Protein AF-A0A662ZC07-F1 (afdb_monomer_lite)

Sequence (65 aa):
MFLFYLKPIINGTVNYYIEAQTRDQIRTDVIIDYFGWQYIIELKIWRGDRYNQEGEKQICEYLDY

Radius of gyration: 13.16 Å; chains: 1; bounding box: 24×30×31 Å

Secondary structure (DSSP, 8-state):
-THHHHHHHHTTT-EEEEEEEPTTS-EEEEEEEETTEEEEE-------HHHHHHHHHHHHHHH--

Foldseek 3Di:
DVVVVCCVVCPDAKDKDAQDQDPVRDTAGMWIDHPNDIDTDHDDDDDDDVVVVVVVVVVVVVVVD

Organism: NCBI:txid83771

Structure (mmCIF, N/CA/C/O backbone):
data_AF-A0A662ZC07-F1
#
_entry.id   AF-A0A662ZC07-F1
#
loop_
_atom_site.group_PDB
_atom_site.id
_atom_site.type_symbol
_atom_site.label_atom_id
_atom_site.label_alt_id
_atom_site.label_comp_id
_atom_site.label_asym_id
_atom_site.label_entity_id
_atom_site.label_seq_id
_atom_site.pdbx_PDB_ins_code
_atom_site.Cartn_x
_atom_site.Cartn_y
_atom_site.Cartn_z
_atom_site.occupancy
_atom_site.B_iso_or_equiv
_atom_site.auth_seq_id
_atom_site.auth_comp_id
_atom_site.auth_asym_id
_atom_site.auth_atom_id
_atom_site.pdbx_PDB_model_num
ATOM 1 N N . MET A 1 1 ? 2.946 12.647 -2.614 1.00 66.50 1 MET A N 1
ATOM 2 C CA . MET A 1 1 ? 1.828 13.415 -3.220 1.00 66.50 1 MET A CA 1
ATOM 3 C C . MET A 1 1 ? 0.526 12.609 -3.261 1.00 66.50 1 MET A C 1
ATOM 5 O O . MET A 1 1 ? -0.497 13.159 -2.892 1.00 66.50 1 MET A O 1
ATOM 9 N N . PHE A 1 2 ? 0.552 11.315 -3.614 1.00 75.81 2 PHE A N 1
ATOM 10 C CA . PHE A 1 2 ? -0.634 10.440 -3.694 1.00 75.81 2 PHE A CA 1
ATOM 11 C C . PHE A 1 2 ? -1.506 10.390 -2.420 1.00 75.81 2 PHE A C 1
ATOM 13 O O . PHE A 1 2 ? -2.719 10.549 -2.491 1.00 75.81 2 PHE A O 1
ATOM 20 N N . LEU A 1 3 ? -0.892 10.277 -1.239 1.00 73.31 3 LEU A N 1
ATOM 21 C CA . LEU A 1 3 ? -1.603 10.186 0.047 1.00 73.31 3 LEU A CA 1
ATOM 22 C C . LEU A 1 3 ? -2.535 11.373 0.357 1.00 73.31 3 LEU A C 1
ATOM 24 O O . LEU A 1 3 ? -3.496 11.223 1.109 1.00 73.31 3 LEU A O 1
ATOM 28 N N . PHE A 1 4 ? -2.291 12.550 -0.228 1.00 78.12 4 PHE A N 1
ATOM 29 C CA . PHE A 1 4 ? -3.181 13.700 -0.057 1.00 78.12 4 PHE A CA 1
ATOM 30 C C . PHE A 1 4 ? -4.555 13.489 -0.696 1.00 78.12 4 PHE A C 1
ATOM 32 O O . PHE A 1 4 ? -5.518 14.082 -0.225 1.00 78.12 4 PHE A O 1
ATOM 39 N N . TYR A 1 5 ? -4.661 12.627 -1.710 1.00 78.06 5 TYR A N 1
ATOM 40 C CA . TYR A 1 5 ? -5.942 12.260 -2.317 1.00 78.06 5 TYR A CA 1
ATOM 41 C C . TYR A 1 5 ? -6.717 11.243 -1.473 1.00 78.06 5 TYR A C 1
ATOM 43 O O . TYR A 1 5 ? -7.942 11.224 -1.519 1.00 78.06 5 TYR A O 1
ATOM 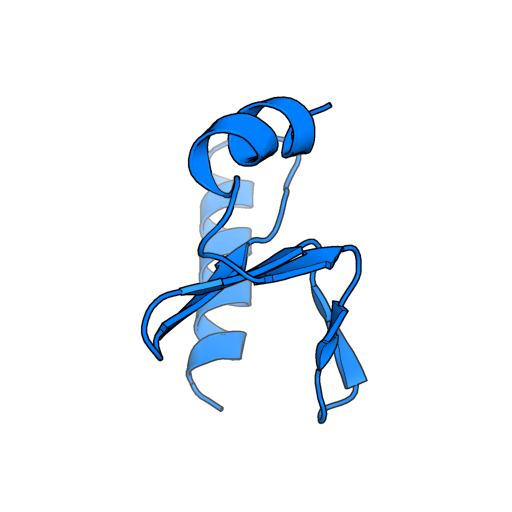51 N N . LEU A 1 6 ? -6.020 10.436 -0.666 1.00 74.31 6 LEU A N 1
ATOM 52 C CA . LEU A 1 6 ? -6.645 9.477 0.249 1.00 74.31 6 LEU A CA 1
ATOM 53 C C . LEU A 1 6 ? -7.114 10.131 1.554 1.00 74.31 6 LEU A C 1
ATOM 55 O O . LEU A 1 6 ? -8.144 9.747 2.101 1.00 74.31 6 LEU A O 1
ATOM 59 N N . LYS A 1 7 ? -6.402 11.158 2.034 1.00 74.50 7 LYS A N 1
ATOM 60 C CA . LYS A 1 7 ? -6.716 11.870 3.287 1.00 74.50 7 LYS A CA 1
ATOM 61 C C . LYS A 1 7 ? -8.189 12.300 3.438 1.00 74.50 7 LYS A C 1
ATOM 63 O O . LYS A 1 7 ? -8.740 12.073 4.512 1.00 74.50 7 LYS A O 1
ATOM 68 N N . PRO A 1 8 ? -8.850 12.888 2.422 1.00 73.88 8 PRO A N 1
ATOM 69 C CA . PRO A 1 8 ? -10.261 13.265 2.520 1.00 73.88 8 PRO A CA 1
ATOM 70 C C . PRO A 1 8 ? -11.218 12.071 2.637 1.00 73.88 8 PRO A C 1
ATOM 72 O O . PRO A 1 8 ? -12.254 12.204 3.275 1.00 73.88 8 PRO A O 1
ATOM 75 N N . ILE A 1 9 ? -10.874 10.922 2.044 1.00 68.75 9 ILE A N 1
ATOM 76 C CA . ILE A 1 9 ? -11.693 9.695 2.040 1.00 68.75 9 ILE A CA 1
ATOM 77 C C . ILE A 1 9 ? -11.555 8.953 3.377 1.00 68.75 9 ILE A C 1
ATOM 79 O O . ILE A 1 9 ? -12.515 8.401 3.901 1.00 68.75 9 ILE A O 1
ATOM 83 N N . ILE A 1 10 ? -10.347 8.970 3.939 1.00 70.00 10 ILE A N 1
ATOM 84 C CA . ILE A 1 10 ? -9.980 8.291 5.188 1.00 70.00 10 ILE A CA 1
ATOM 85 C C . ILE A 1 10 ? -10.487 9.048 6.431 1.00 70.00 10 ILE A C 1
ATOM 87 O O . ILE A 1 10 ? -10.622 8.463 7.506 1.00 70.00 10 ILE A O 1
ATOM 91 N N . ASN A 1 11 ? -10.777 10.346 6.306 1.00 60.78 11 ASN A N 1
ATOM 92 C CA . ASN A 1 11 ? -11.029 11.242 7.434 1.00 60.78 11 ASN A CA 1
ATOM 93 C C . ASN A 1 11 ? -12.170 10.766 8.363 1.00 60.78 11 ASN A C 1
ATOM 95 O O . ASN A 1 11 ? -13.350 10.952 8.077 1.00 60.78 11 ASN A O 1
ATOM 99 N N . GLY A 1 12 ? -11.788 10.223 9.526 1.00 60.59 12 GLY A N 1
ATOM 100 C CA . GLY A 1 12 ? -12.632 10.070 10.718 1.00 60.59 12 GLY A CA 1
ATOM 101 C C . GLY A 1 12 ? -13.069 8.645 11.075 1.00 60.59 12 GLY A C 1
ATOM 102 O O . GLY A 1 12 ? -13.449 8.417 12.220 1.00 60.59 12 GLY A O 1
ATOM 103 N N . THR A 1 13 ? -12.994 7.682 10.152 1.00 67.88 13 THR A N 1
ATOM 104 C CA . THR A 1 13 ? -13.451 6.290 10.393 1.00 67.88 13 THR A CA 1
ATOM 105 C C . THR A 1 13 ? -12.362 5.246 10.143 1.00 67.88 13 THR A C 1
ATOM 107 O O . THR A 1 13 ? -12.505 4.096 10.547 1.00 67.88 13 THR A O 1
ATOM 110 N N . VAL A 1 14 ? -11.274 5.632 9.477 1.00 73.56 14 VAL A N 1
ATOM 111 C CA . VAL A 1 14 ? -10.329 4.704 8.853 1.00 73.56 14 VAL A CA 1
ATOM 112 C C . VAL A 1 14 ? -8.930 4.922 9.422 1.00 73.56 14 VAL A C 1
ATOM 114 O O . VAL A 1 14 ? -8.464 6.061 9.489 1.00 73.56 14 VAL A O 1
ATOM 117 N N . ASN A 1 15 ? -8.247 3.843 9.804 1.00 79.81 15 ASN A N 1
ATOM 118 C CA . ASN A 1 15 ? -6.839 3.896 10.203 1.00 79.81 15 ASN A CA 1
ATOM 119 C C . ASN A 1 15 ? -5.957 3.589 8.991 1.00 79.81 15 ASN A C 1
ATOM 121 O O . ASN A 1 15 ? -6.305 2.739 8.174 1.00 79.81 15 ASN A O 1
ATOM 125 N N . TYR A 1 16 ? -4.820 4.275 8.862 1.00 81.06 16 TYR A N 1
ATOM 126 C CA . TYR A 1 16 ? -3.851 3.976 7.809 1.00 81.06 16 TYR A CA 1
ATOM 127 C C . TYR A 1 16 ? -2.412 4.102 8.302 1.00 81.06 16 TYR A C 1
ATOM 129 O O . TYR A 1 16 ? -2.107 4.912 9.180 1.00 81.06 16 TYR A O 1
ATOM 137 N N . TYR A 1 17 ? -1.532 3.316 7.692 1.00 82.25 17 TYR A N 1
ATOM 138 C CA . TYR A 1 17 ? -0.112 3.224 8.008 1.00 82.25 17 TYR A CA 1
ATOM 139 C C . TYR A 1 17 ? 0.686 3.460 6.730 1.00 82.25 17 TYR A C 1
ATOM 141 O O . TYR A 1 17 ? 0.342 2.911 5.688 1.00 82.25 17 TYR A O 1
ATOM 149 N N . ILE A 1 18 ? 1.728 4.287 6.800 1.00 81.00 18 ILE A N 1
ATOM 150 C CA . ILE A 1 18 ? 2.642 4.560 5.683 1.00 81.00 18 ILE A CA 1
ATOM 151 C C . ILE A 1 18 ? 3.942 3.802 5.950 1.00 81.00 18 ILE A C 1
ATOM 153 O O . ILE A 1 18 ? 4.391 3.780 7.096 1.00 81.00 18 ILE A O 1
ATOM 157 N N . GLU A 1 19 ? 4.536 3.212 4.911 1.00 75.62 19 GLU A N 1
ATOM 158 C CA . GLU A 1 19 ? 5.726 2.352 5.000 1.00 75.62 19 GLU A CA 1
ATOM 159 C C . GLU A 1 19 ? 5.557 1.238 6.041 1.00 75.62 19 GLU A C 1
ATOM 161 O O . GLU A 1 19 ? 6.447 0.956 6.847 1.00 75.62 19 GLU A O 1
ATOM 166 N N . ALA A 1 20 ? 4.372 0.634 6.058 1.00 71.00 20 ALA A N 1
ATOM 167 C CA . ALA A 1 20 ? 4.018 -0.346 7.060 1.00 71.00 20 ALA A CA 1
ATOM 168 C C . ALA A 1 20 ? 4.874 -1.606 6.891 1.00 71.00 20 ALA A C 1
ATOM 170 O O . ALA A 1 20 ? 4.970 -2.173 5.801 1.00 71.00 20 ALA A O 1
ATOM 171 N N . GLN A 1 21 ? 5.481 -2.048 7.990 1.00 69.94 21 GLN A N 1
ATOM 172 C CA . GLN A 1 21 ? 6.128 -3.347 8.069 1.00 69.94 21 GLN A CA 1
ATOM 173 C C . GLN A 1 21 ? 5.126 -4.341 8.658 1.00 69.94 21 GLN A C 1
ATOM 175 O O . GLN A 1 21 ? 4.649 -4.154 9.781 1.00 69.94 21 GLN A O 1
ATOM 180 N N . THR A 1 22 ? 4.767 -5.371 7.895 1.00 66.56 22 THR A N 1
ATOM 181 C CA . THR A 1 22 ? 3.869 -6.427 8.370 1.00 66.56 22 THR A CA 1
ATOM 182 C C . THR A 1 22 ? 4.576 -7.313 9.400 1.00 66.56 22 THR A C 1
ATOM 184 O O . THR A 1 22 ? 5.796 -7.238 9.588 1.00 66.56 22 THR A O 1
ATOM 187 N N . ARG A 1 23 ? 3.812 -8.173 10.089 1.00 65.62 23 ARG A N 1
ATOM 188 C CA . ARG A 1 23 ? 4.364 -9.143 11.057 1.00 65.62 23 ARG A CA 1
ATOM 189 C C . ARG A 1 23 ? 5.438 -10.041 10.437 1.00 65.62 23 ARG A C 1
ATOM 191 O O . ARG A 1 23 ? 6.374 -10.421 11.135 1.00 65.62 23 ARG A O 1
ATOM 198 N N . ASP A 1 24 ? 5.352 -10.270 9.132 1.00 67.75 24 ASP A N 1
ATOM 199 C CA . ASP A 1 24 ? 6.281 -11.094 8.357 1.00 67.75 24 ASP A CA 1
ATOM 200 C C . ASP A 1 24 ? 7.490 -10.303 7.826 1.00 67.75 24 ASP A C 1
ATOM 202 O O . ASP A 1 24 ? 8.208 -10.758 6.942 1.00 67.75 24 ASP A O 1
ATOM 206 N N . GLN A 1 25 ? 7.739 -9.109 8.380 1.00 65.31 25 GLN A N 1
ATOM 207 C CA . GLN A 1 25 ? 8.832 -8.194 8.023 1.00 65.31 25 GLN A CA 1
ATOM 208 C C . GLN A 1 25 ? 8.780 -7.650 6.589 1.00 65.31 25 GLN A C 1
ATOM 210 O O . GLN A 1 25 ? 9.737 -7.014 6.140 1.00 65.31 25 GLN A O 1
ATOM 215 N N . ILE A 1 26 ? 7.660 -7.831 5.894 1.00 67.88 26 ILE A N 1
ATOM 216 C CA . ILE A 1 26 ? 7.446 -7.331 4.538 1.00 67.88 26 ILE A CA 1
ATOM 217 C C . ILE A 1 26 ? 7.052 -5.855 4.626 1.00 67.88 26 ILE A C 1
ATOM 219 O O . ILE A 1 26 ? 6.175 -5.479 5.402 1.00 67.88 26 ILE A O 1
ATOM 223 N N . ARG A 1 27 ? 7.727 -5.002 3.853 1.00 75.50 27 ARG A N 1
ATOM 224 C CA . ARG A 1 27 ? 7.457 -3.560 3.797 1.00 75.50 27 ARG A CA 1
ATOM 225 C C . ARG A 1 27 ? 6.508 -3.272 2.640 1.00 75.50 27 ARG A C 1
ATOM 227 O O . ARG A 1 27 ? 6.819 -3.645 1.515 1.00 75.50 27 ARG A O 1
ATOM 234 N N . THR A 1 28 ? 5.405 -2.586 2.915 1.00 80.44 28 THR A N 1
ATOM 235 C CA . THR A 1 28 ? 4.494 -2.062 1.88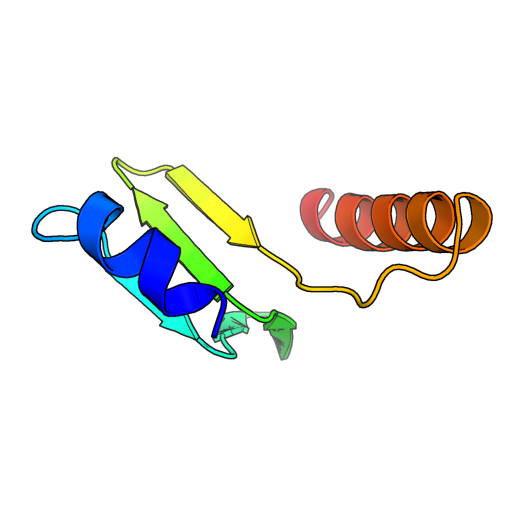7 1.00 80.44 28 THR A CA 1
ATOM 236 C C . THR A 1 28 ? 4.328 -0.558 2.039 1.00 80.44 28 THR A C 1
ATOM 238 O O . THR A 1 28 ? 4.553 -0.000 3.119 1.00 80.44 28 THR A O 1
ATOM 241 N N . ASP A 1 29 ? 3.940 0.114 0.961 1.00 84.12 29 ASP A N 1
ATOM 242 C CA . ASP A 1 29 ? 3.851 1.570 0.957 1.00 84.12 29 ASP A CA 1
ATOM 243 C C . ASP A 1 29 ? 2.722 2.091 1.851 1.00 84.12 29 ASP A C 1
ATOM 245 O O . ASP A 1 29 ? 2.936 3.043 2.607 1.00 84.12 29 ASP A O 1
ATOM 249 N N . VAL A 1 30 ? 1.522 1.499 1.783 1.00 86.25 30 VAL A N 1
ATOM 250 C CA . VAL A 1 30 ? 0.366 1.944 2.575 1.00 86.25 30 VAL A CA 1
ATOM 251 C C . VAL A 1 30 ? -0.540 0.772 2.957 1.00 86.25 30 VAL A C 1
ATOM 253 O O . VAL A 1 30 ? -0.898 -0.048 2.117 1.00 86.25 30 VAL A O 1
ATOM 256 N N . ILE A 1 31 ? -0.990 0.747 4.211 1.00 85.69 31 ILE A N 1
ATOM 257 C CA . ILE A 1 31 ? -2.075 -0.128 4.680 1.00 85.69 31 ILE A CA 1
ATOM 258 C C . ILE A 1 31 ? -3.251 0.736 5.121 1.00 85.69 31 ILE A C 1
ATOM 260 O O . ILE A 1 31 ? -3.045 1.748 5.790 1.00 85.69 31 ILE A O 1
ATOM 264 N N . ILE A 1 32 ? -4.472 0.337 4.764 1.00 85.94 32 ILE A N 1
ATOM 265 C CA . ILE A 1 32 ? -5.719 0.976 5.191 1.00 85.94 32 ILE A CA 1
ATOM 266 C C . ILE A 1 32 ? -6.612 -0.067 5.868 1.00 85.94 32 ILE A C 1
ATOM 268 O O . ILE A 1 32 ? -7.018 -1.032 5.225 1.00 85.94 32 ILE A O 1
ATOM 272 N N . ASP A 1 33 ? -6.974 0.161 7.130 1.00 86.31 33 ASP A N 1
ATOM 273 C CA . ASP A 1 33 ? -7.948 -0.654 7.859 1.00 86.31 33 ASP A CA 1
ATOM 274 C C . ASP A 1 33 ? -9.310 0.051 7.883 1.00 86.31 33 ASP A C 1
ATOM 276 O O . ASP A 1 33 ? -9.469 1.128 8.470 1.00 86.31 33 ASP A O 1
ATOM 280 N N . TYR A 1 34 ? -10.314 -0.573 7.264 1.00 85.19 34 TYR A N 1
ATOM 281 C CA . TYR A 1 34 ? -11.665 -0.033 7.124 1.00 85.19 34 TYR A CA 1
ATOM 282 C C . TYR A 1 34 ? -12.732 -1.104 7.360 1.00 85.19 34 TYR A C 1
ATOM 284 O O . TYR A 1 3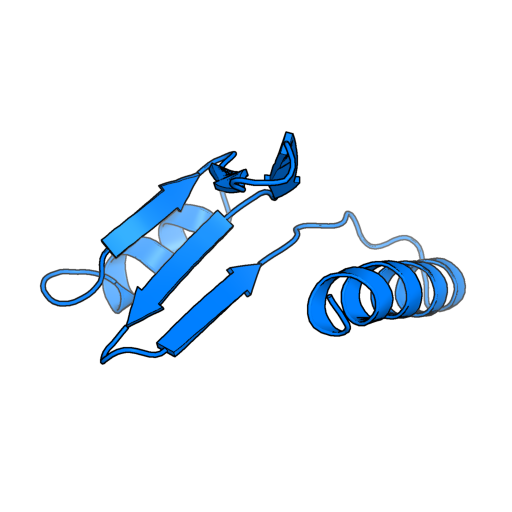4 ? -12.818 -2.077 6.617 1.00 85.19 34 TYR A O 1
ATOM 292 N N . PHE A 1 35 ? -13.573 -0.924 8.385 1.00 85.44 35 PHE A N 1
ATOM 293 C CA . PHE A 1 35 ? -14.672 -1.849 8.722 1.00 85.44 35 PHE A CA 1
ATOM 294 C C . PHE A 1 35 ? -14.265 -3.338 8.780 1.00 85.44 35 PHE A C 1
ATOM 296 O O . PHE A 1 35 ? -15.002 -4.212 8.332 1.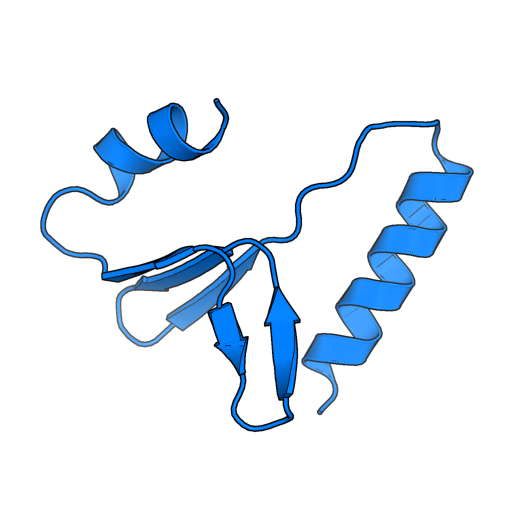00 85.44 35 PHE A O 1
ATOM 303 N N . GLY A 1 36 ? -13.087 -3.635 9.337 1.00 84.38 36 GLY A N 1
ATOM 304 C CA . GLY A 1 36 ? -12.575 -5.007 9.457 1.00 84.38 36 GLY A CA 1
ATOM 305 C C . GLY A 1 36 ? -11.922 -5.562 8.188 1.00 84.38 36 GLY A C 1
ATOM 306 O O . GLY A 1 36 ? -11.438 -6.689 8.211 1.00 84.38 36 GLY A O 1
ATOM 307 N N . TRP A 1 37 ? -11.868 -4.775 7.113 1.00 84.25 37 TRP A N 1
ATOM 308 C CA . TRP A 1 37 ? -11.128 -5.088 5.897 1.00 84.25 37 TRP A CA 1
ATOM 309 C C . TRP A 1 37 ? -9.801 -4.344 5.883 1.00 84.25 37 TRP A C 1
ATOM 311 O O . TRP A 1 37 ? -9.756 -3.145 6.168 1.00 84.25 37 TRP A O 1
ATOM 321 N N . GLN A 1 38 ? -8.742 -5.055 5.510 1.00 85.50 38 GLN A N 1
ATOM 322 C CA . GLN A 1 38 ? -7.427 -4.478 5.292 1.00 85.50 38 GLN A CA 1
ATOM 323 C C . GLN A 1 38 ? -7.167 -4.351 3.793 1.00 85.50 38 GLN A C 1
ATOM 325 O O . GLN A 1 38 ? -7.305 -5.315 3.044 1.00 85.50 38 GLN A O 1
ATOM 330 N N . TYR A 1 39 ? -6.779 -3.156 3.366 1.00 84.69 39 TYR A N 1
ATOM 331 C CA . TYR A 1 39 ? -6.368 -2.872 1.999 1.00 84.69 39 TYR A CA 1
ATOM 332 C C . TYR A 1 39 ? -4.873 -2.578 1.995 1.00 84.69 39 TYR A C 1
ATOM 334 O O . TYR A 1 39 ? -4.416 -1.652 2.669 1.00 84.69 39 TYR A O 1
ATOM 342 N N . ILE A 1 40 ? -4.125 -3.362 1.223 1.00 83.44 40 ILE A N 1
ATOM 343 C CA . ILE A 1 40 ? -2.690 -3.184 1.007 1.00 83.44 40 ILE A CA 1
ATOM 344 C C . ILE A 1 40 ? -2.513 -2.438 -0.313 1.00 83.44 40 ILE A C 1
ATOM 346 O O . ILE A 1 40 ? -3.061 -2.842 -1.339 1.00 83.44 40 ILE A O 1
ATOM 350 N N . ILE A 1 41 ? -1.789 -1.323 -0.283 1.00 84.06 41 ILE A N 1
ATOM 351 C CA . ILE A 1 41 ? -1.565 -0.465 -1.445 1.00 84.06 41 ILE A CA 1
ATOM 352 C C . ILE A 1 41 ? -0.063 -0.324 -1.660 1.00 84.06 41 ILE A C 1
ATOM 354 O O . ILE A 1 41 ? 0.655 0.186 -0.801 1.00 84.06 41 ILE A O 1
ATOM 358 N N . GLU A 1 42 ? 0.371 -0.695 -2.859 1.00 84.62 42 GLU A N 1
ATOM 359 C CA . GLU A 1 42 ? 1.745 -0.568 -3.330 1.00 84.62 42 GLU A CA 1
ATOM 360 C C . GLU A 1 42 ? 1.798 0.446 -4.484 1.00 84.62 42 GLU A C 1
ATOM 362 O O . GLU A 1 42 ? 1.003 0.387 -5.426 1.00 84.62 42 GLU A O 1
ATOM 367 N N . LEU A 1 43 ? 2.731 1.394 -4.430 1.00 85.75 43 LEU A N 1
ATOM 368 C CA . LEU A 1 43 ? 2.885 2.455 -5.418 1.00 85.75 43 LEU A CA 1
ATOM 369 C C . LEU A 1 43 ? 4.053 2.145 -6.353 1.00 85.75 43 LEU A C 1
ATOM 371 O O . LEU A 1 43 ? 5.214 2.081 -5.955 1.00 85.75 43 LEU A O 1
ATOM 375 N N . LYS A 1 44 ? 3.765 2.035 -7.652 1.00 83.19 44 LYS A N 1
ATOM 376 C CA . LYS A 1 44 ? 4.789 1.851 -8.687 1.00 83.19 44 LYS A CA 1
ATOM 377 C C . LYS A 1 44 ? 4.792 3.016 -9.672 1.00 83.19 44 LYS A C 1
ATOM 379 O O . LYS A 1 44 ? 3.754 3.573 -10.025 1.00 83.19 44 LYS A O 1
ATOM 384 N N . ILE A 1 45 ? 5.983 3.369 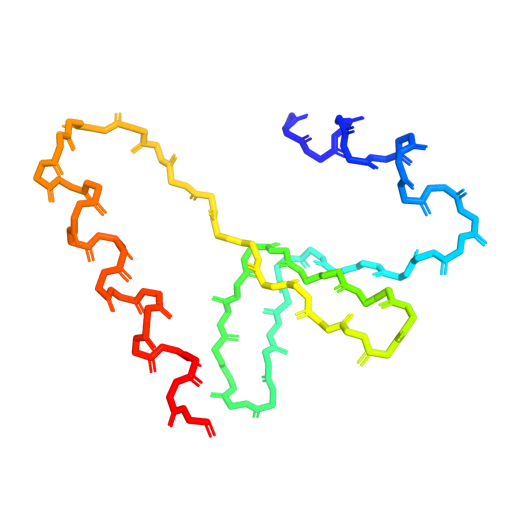-10.153 1.00 86.75 45 ILE A N 1
ATOM 385 C CA . ILE A 1 45 ? 6.125 4.261 -11.308 1.00 86.75 45 ILE A CA 1
ATOM 386 C C . ILE A 1 45 ? 5.760 3.460 -12.555 1.00 86.75 45 ILE A C 1
ATOM 388 O O . ILE A 1 45 ? 6.348 2.408 -12.806 1.00 86.75 45 ILE A O 1
ATOM 392 N N . TRP A 1 46 ? 4.833 3.980 -13.356 1.00 90.06 46 TRP A N 1
ATOM 393 C CA . TRP A 1 46 ? 4.452 3.346 -14.612 1.00 90.06 46 TRP A CA 1
ATOM 394 C C . TRP A 1 46 ? 5.629 3.278 -15.596 1.00 90.06 46 TRP A C 1
ATOM 396 O O . T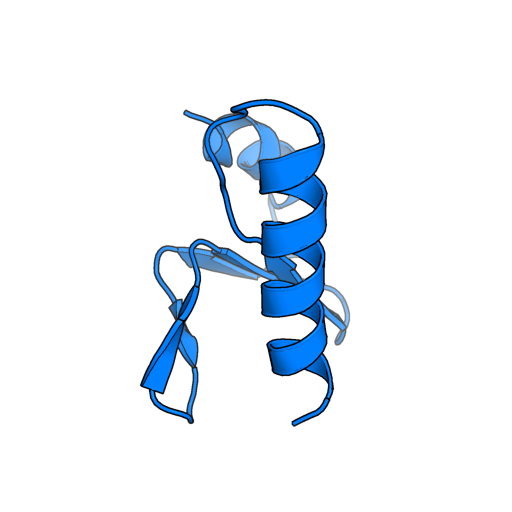RP A 1 46 ? 6.273 4.291 -15.879 1.00 90.06 46 TRP A O 1
ATOM 406 N N . ARG A 1 47 ? 5.896 2.084 -16.138 1.00 92.19 47 ARG A N 1
ATOM 407 C CA . ARG A 1 47 ? 6.970 1.825 -17.119 1.00 92.19 47 ARG A CA 1
ATOM 408 C C . ARG A 1 47 ? 6.512 0.995 -18.327 1.00 92.19 47 ARG A C 1
ATOM 410 O O . ARG A 1 47 ? 7.345 0.504 -19.082 1.00 92.19 47 ARG A O 1
ATOM 417 N N . GLY A 1 48 ? 5.201 0.861 -18.523 1.00 95.31 48 GLY A N 1
ATOM 418 C CA . GLY A 1 48 ? 4.596 0.052 -19.581 1.00 95.31 48 GLY A CA 1
ATOM 419 C C . GLY A 1 48 ? 4.058 -1.291 -19.088 1.00 95.31 48 GLY A C 1
ATOM 420 O O . GLY A 1 48 ? 4.367 -1.742 -17.983 1.00 95.31 48 GLY A O 1
ATOM 421 N N . ASP A 1 49 ? 3.267 -1.937 -19.941 1.00 93.25 49 ASP A N 1
ATOM 422 C CA . ASP A 1 49 ? 2.398 -3.061 -19.564 1.00 93.25 49 ASP A CA 1
ATOM 423 C C . ASP A 1 49 ? 3.150 -4.269 -19.011 1.00 93.25 49 ASP A C 1
ATOM 425 O O . ASP A 1 49 ? 2.678 -4.930 -18.089 1.00 93.25 49 ASP A O 1
ATOM 429 N N . ARG A 1 50 ? 4.357 -4.535 -19.523 1.00 93.06 50 ARG A N 1
ATOM 430 C CA . ARG A 1 50 ? 5.199 -5.626 -19.020 1.00 93.06 50 ARG A CA 1
ATOM 431 C C . ARG A 1 50 ? 5.535 -5.445 -17.537 1.00 93.06 50 ARG A C 1
ATOM 433 O O . ARG A 1 50 ? 5.387 -6.382 -16.762 1.00 93.06 50 ARG A O 1
ATOM 440 N N . TYR A 1 51 ? 5.954 -4.241 -17.150 1.00 88.12 51 TYR A N 1
ATOM 441 C CA . TYR A 1 51 ? 6.282 -3.935 -15.757 1.00 88.12 51 TYR A CA 1
ATOM 442 C C . TYR A 1 51 ? 5.039 -3.944 -14.866 1.00 88.12 51 TYR A C 1
ATOM 444 O O . TYR A 1 51 ? 5.140 -4.290 -13.693 1.00 88.12 51 TYR A O 1
ATOM 452 N N . ASN A 1 52 ? 3.871 -3.603 -15.417 1.00 88.94 52 ASN A N 1
ATOM 453 C CA . ASN A 1 52 ? 2.611 -3.707 -14.690 1.00 88.94 52 ASN A CA 1
ATOM 454 C C . ASN A 1 52 ? 2.255 -5.164 -14.377 1.00 88.94 52 ASN A C 1
ATOM 456 O O . ASN A 1 52 ? 2.013 -5.494 -13.224 1.00 88.94 52 ASN A O 1
ATOM 460 N N . GLN A 1 53 ? 2.310 -6.048 -15.378 1.00 90.44 53 GLN A N 1
ATOM 461 C CA . GLN A 1 53 ? 2.023 -7.477 -15.198 1.00 90.44 53 GLN A CA 1
ATOM 462 C C . GLN A 1 53 ? 3.004 -8.157 -14.233 1.00 90.44 53 GLN A C 1
ATOM 464 O O . GLN A 1 53 ? 2.613 -9.022 -13.453 1.00 90.44 53 GLN A O 1
ATOM 469 N N . GLU A 1 54 ? 4.287 -7.788 -14.287 1.00 88.62 54 GLU A N 1
ATOM 470 C CA . GLU A 1 54 ? 5.290 -8.269 -13.327 1.00 88.62 54 GLU A CA 1
ATOM 471 C C . GLU A 1 54 ? 4.986 -7.761 -11.904 1.00 88.62 54 GLU A C 1
ATOM 473 O O . GLU A 1 54 ? 5.089 -8.527 -10.948 1.00 88.62 54 GLU A O 1
ATOM 478 N N . GLY A 1 55 ? 4.543 -6.507 -11.761 1.00 85.44 55 GLY A N 1
ATOM 479 C CA . GLY A 1 55 ? 4.122 -5.938 -10.478 1.00 85.44 55 GLY A CA 1
ATOM 480 C C . GLY A 1 55 ? 2.864 -6.590 -9.897 1.00 85.44 55 GLY A C 1
ATOM 481 O O . GLY A 1 55 ? 2.828 -6.880 -8.706 1.00 85.44 55 GLY A O 1
ATOM 482 N N . GLU A 1 56 ? 1.857 -6.873 -10.725 1.00 86.12 56 GLU A N 1
ATOM 483 C CA . GLU A 1 56 ? 0.630 -7.566 -10.307 1.00 86.12 56 GLU A CA 1
ATOM 484 C C . GLU A 1 56 ? 0.935 -8.962 -9.756 1.00 86.12 56 GLU A C 1
ATOM 486 O O . GLU A 1 56 ? 0.440 -9.320 -8.691 1.00 86.12 56 GLU A O 1
ATOM 491 N N . LYS A 1 57 ? 1.817 -9.719 -10.423 1.00 85.94 57 LYS A N 1
ATOM 492 C CA . LYS A 1 57 ? 2.256 -11.040 -9.944 1.00 85.94 57 LYS A CA 1
ATOM 493 C C . LYS A 1 57 ? 2.923 -10.964 -8.575 1.00 85.94 57 LYS A C 1
ATOM 495 O O . LYS A 1 57 ? 2.572 -11.741 -7.696 1.00 85.94 57 LYS A O 1
ATOM 500 N N . GLN A 1 58 ? 3.828 -10.002 -8.391 1.00 78.88 58 GLN A N 1
ATOM 501 C CA . GLN A 1 58 ? 4.490 -9.784 -7.107 1.00 78.88 58 GLN A CA 1
ATOM 502 C C . GLN A 1 58 ? 3.475 -9.489 -5.990 1.00 78.88 58 GLN A C 1
ATOM 504 O O . GLN A 1 58 ? 3.650 -9.950 -4.869 1.00 78.88 58 GLN A O 1
ATOM 509 N N . ILE A 1 59 ? 2.411 -8.734 -6.288 1.00 77.50 59 ILE A N 1
ATOM 510 C CA . ILE A 1 59 ? 1.369 -8.404 -5.307 1.00 77.50 59 ILE A CA 1
ATOM 511 C C . ILE A 1 59 ? 0.489 -9.611 -4.977 1.00 77.50 59 ILE A C 1
ATOM 513 O O . ILE A 1 59 ? 0.162 -9.815 -3.812 1.00 77.50 59 ILE A O 1
ATOM 517 N N . CYS A 1 60 ? 0.127 -10.426 -5.969 1.00 79.38 60 CYS A N 1
ATOM 518 C CA . CYS A 1 60 ? -0.650 -11.644 -5.734 1.00 79.38 60 CYS A CA 1
ATOM 519 C C . CYS A 1 60 ? 0.076 -12.615 -4.795 1.00 79.38 60 CYS A C 1
ATOM 521 O O . CYS A 1 60 ? -0.548 -13.132 -3.875 1.00 79.38 60 CYS A O 1
ATOM 523 N N . GLU A 1 61 ? 1.392 -12.777 -4.952 1.00 74.44 61 GLU A N 1
ATOM 524 C CA . GLU A 1 61 ? 2.207 -13.613 -4.059 1.00 74.44 61 GLU A CA 1
ATOM 525 C C . GLU A 1 61 ? 2.159 -13.152 -2.587 1.00 74.44 61 GLU A C 1
ATOM 527 O O . GLU A 1 61 ? 2.327 -13.973 -1.690 1.00 74.44 61 GLU A O 1
ATOM 532 N N . TYR A 1 62 ? 1.889 -11.867 -2.313 1.00 65.19 62 TYR A N 1
ATOM 533 C CA . TYR A 1 62 ? 1.726 -11.356 -0.945 1.00 65.19 62 TYR A CA 1
ATOM 534 C C . TYR A 1 62 ? 0.367 -11.672 -0.314 1.00 65.19 62 TYR A C 1
ATOM 536 O O . TYR A 1 62 ? 0.261 -11.628 0.907 1.00 65.19 62 TYR A O 1
ATOM 544 N N . LEU A 1 63 ? -0.671 -11.929 -1.114 1.00 67.94 63 LEU A N 1
ATOM 545 C CA . LEU A 1 63 ? -2.030 -12.188 -0.619 1.00 67.94 63 LEU A CA 1
ATOM 546 C C . LEU A 1 63 ? -2.313 -13.679 -0.389 1.00 67.94 63 LEU A C 1
ATOM 548 O O . LEU A 1 63 ? -3.322 -14.011 0.230 1.00 67.94 63 LEU A O 1
ATOM 552 N N . ASP A 1 64 ? -1.444 -14.558 -0.888 1.00 65.88 64 ASP A N 1
ATOM 553 C CA . ASP A 1 64 ? -1.581 -16.014 -0.772 1.00 65.88 64 ASP A CA 1
ATOM 554 C C . ASP A 1 64 ? -0.988 -16.594 0.537 1.00 65.88 64 ASP A C 1
ATOM 556 O O . ASP A 1 64 ? -1.112 -17.799 0.779 1.00 65.88 64 ASP A O 1
ATOM 560 N N . TYR A 1 65 ? -0.365 -15.762 1.384 1.00 54.59 65 TYR A N 1
ATOM 561 C CA . TYR A 1 65 ? 0.227 -16.119 2.687 1.00 54.59 65 TYR A CA 1
ATOM 562 C C . TYR A 1 65 ? -0.555 -15.519 3.861 1.00 54.59 65 TYR A C 1
ATOM 564 O O . TYR A 1 65 ? -0.677 -16.227 4.890 1.00 54.59 65 TYR A O 1
#

pLDDT: mean 78.66, std 9.18, range [54.59, 95.31]